Protein AF-A0A9P5XCL0-F1 (afdb_monomer)

pLDDT: mean 77.11, std 13.87, range [42.38, 96.19]

Mean predicted aligned error: 16.23 Å

Foldseek 3Di:
DDDDPDDPDDDDDDDPPDPDDDDDDDDPPPDDDDDDDDDDPPDDDPDPDDDPVNLVVVVVVVVPDDDDFAPADPVVRRHTDDDVPVPPPVPDDRDD

Structure (mmCIF, N/CA/C/O backbone):
data_AF-A0A9P5XCL0-F1
#
_entry.id   AF-A0A9P5XCL0-F1
#
loop_
_atom_site.group_PDB
_atom_site.id
_atom_site.type_symbol
_atom_site.label_atom_id
_atom_site.label_alt_id
_atom_site.label_comp_id
_atom_site.label_asym_id
_atom_site.label_entity_id
_atom_site.label_seq_id
_atom_site.pdbx_PDB_ins_code
_atom_site.Cartn_x
_atom_site.Cartn_y
_atom_site.Cartn_z
_atom_site.occupancy
_atom_site.B_iso_or_equiv
_atom_site.auth_seq_id
_atom_site.auth_comp_id
_atom_site.auth_asym_id
_atom_site.auth_atom_id
_atom_site.pdbx_PDB_model_num
ATOM 1 N N . MET A 1 1 ? 37.679 -23.413 -30.920 1.00 42.38 1 MET A N 1
ATOM 2 C CA . MET A 1 1 ? 37.057 -24.407 -30.016 1.00 42.38 1 MET A CA 1
ATOM 3 C C . MET A 1 1 ? 35.557 -24.352 -30.253 1.00 42.38 1 MET A C 1
ATOM 5 O O . MET A 1 1 ? 35.013 -23.259 -30.253 1.00 42.38 1 MET A O 1
ATOM 9 N N . LYS A 1 2 ? 34.927 -25.475 -30.607 1.00 44.78 2 LYS A N 1
ATOM 10 C CA . LYS A 1 2 ? 33.534 -25.524 -31.083 1.00 44.78 2 LYS A CA 1
ATOM 11 C C . LYS A 1 2 ? 32.656 -25.872 -29.879 1.00 44.78 2 LYS A C 1
ATOM 13 O O . LYS A 1 2 ? 32.800 -26.964 -29.339 1.00 44.78 2 LYS A O 1
ATOM 18 N N . GLY A 1 3 ? 31.850 -24.926 -29.404 1.00 46.03 3 GLY A N 1
ATOM 19 C CA . GLY A 1 3 ? 30.949 -25.133 -28.272 1.00 46.03 3 GLY A CA 1
ATOM 20 C C . GLY A 1 3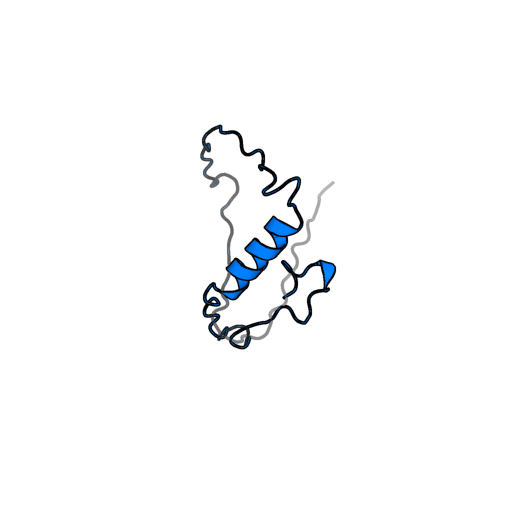 ? 29.681 -25.850 -28.725 1.00 46.03 3 GLY A C 1
ATOM 21 O O . GLY A 1 3 ? 28.840 -25.249 -29.382 1.00 46.03 3 GLY A O 1
ATOM 22 N N . CYS A 1 4 ? 29.546 -27.133 -28.394 1.00 54.12 4 CYS A N 1
ATOM 23 C CA . CYS A 1 4 ? 28.312 -27.888 -28.595 1.00 54.12 4 CYS A CA 1
ATOM 24 C C . CYS A 1 4 ? 27.412 -27.703 -27.365 1.00 54.12 4 CYS A C 1
ATOM 26 O O . CYS A 1 4 ? 27.502 -28.477 -26.411 1.00 54.12 4 CYS A O 1
ATOM 28 N N . LEU A 1 5 ? 26.555 -26.678 -27.368 1.00 54.12 5 LEU A N 1
ATOM 29 C CA . LEU A 1 5 ? 25.462 -26.587 -26.399 1.00 54.12 5 LEU A CA 1
ATOM 30 C C . LEU A 1 5 ? 24.449 -27.691 -26.720 1.00 54.12 5 LEU A C 1
ATOM 32 O O . LEU A 1 5 ? 23.764 -27.679 -27.740 1.00 54.12 5 LEU A O 1
ATOM 36 N N . LYS A 1 6 ? 24.425 -28.702 -25.855 1.00 56.19 6 LYS A N 1
ATOM 37 C CA . LYS A 1 6 ? 23.539 -29.859 -25.926 1.00 56.19 6 LYS A CA 1
ATOM 38 C C . LYS A 1 6 ? 22.125 -29.411 -25.553 1.00 56.19 6 LYS A C 1
ATOM 40 O O . LYS A 1 6 ? 21.847 -29.165 -24.384 1.00 56.19 6 LYS A O 1
ATOM 45 N N . VAL A 1 7 ? 21.241 -29.305 -26.543 1.00 59.97 7 VAL A N 1
ATOM 46 C CA . VAL A 1 7 ? 19.803 -29.099 -26.319 1.00 59.97 7 VAL A CA 1
ATOM 47 C C . VAL A 1 7 ? 19.273 -30.297 -25.516 1.00 59.97 7 VAL A C 1
ATOM 49 O O . VAL A 1 7 ? 19.511 -31.439 -25.926 1.00 59.97 7 VAL A O 1
ATOM 52 N N . PRO A 1 8 ? 18.592 -30.106 -24.371 1.00 57.16 8 PRO A N 1
ATOM 53 C CA . PRO A 1 8 ? 18.000 -31.224 -23.654 1.00 57.16 8 PRO A CA 1
ATOM 54 C C . PRO A 1 8 ? 16.851 -31.806 -24.489 1.00 57.16 8 PRO A C 1
ATOM 56 O O . PRO A 1 8 ? 15.808 -31.183 -24.673 1.00 57.16 8 PRO A O 1
ATOM 59 N N . SER A 1 9 ? 17.055 -33.021 -25.002 1.00 56.91 9 SER A N 1
ATOM 60 C CA . SER A 1 9 ? 16.008 -33.839 -25.616 1.00 56.91 9 SER A CA 1
ATOM 61 C C . SER A 1 9 ? 14.929 -34.131 -24.573 1.00 56.91 9 SER A C 1
ATOM 63 O O . SER A 1 9 ? 15.123 -34.952 -23.675 1.00 56.91 9 SER A O 1
ATOM 65 N N . ARG A 1 10 ? 13.787 -33.449 -24.683 1.00 57.03 10 ARG A N 1
ATOM 66 C CA . ARG A 1 10 ? 12.600 -33.680 -23.856 1.00 57.03 10 ARG A CA 1
ATOM 67 C C . ARG A 1 10 ? 12.061 -35.086 -24.134 1.00 57.03 10 ARG A C 1
ATOM 69 O O . ARG A 1 10 ? 11.662 -35.382 -25.255 1.00 57.03 10 ARG A O 1
ATOM 76 N N . ALA A 1 11 ? 12.052 -35.950 -23.120 1.00 57.47 11 ALA A N 1
ATOM 77 C CA . ALA A 1 11 ? 11.429 -37.267 -23.221 1.00 57.47 11 ALA A CA 1
ATOM 78 C C . ALA A 1 11 ? 9.918 -37.124 -23.518 1.00 57.47 11 ALA A C 1
ATOM 80 O O . ALA A 1 11 ? 9.273 -36.247 -22.928 1.00 57.47 11 ALA A O 1
ATOM 81 N N . PRO A 1 12 ? 9.331 -37.960 -24.396 1.00 54.81 12 PRO A N 1
ATOM 82 C CA . PRO A 1 12 ? 7.896 -37.939 -24.645 1.00 54.81 12 PRO A CA 1
ATOM 83 C C . PRO A 1 12 ? 7.169 -38.466 -23.401 1.00 54.81 12 PRO A C 1
ATOM 85 O O . PRO A 1 12 ? 7.240 -39.646 -23.071 1.00 54.81 12 PRO A O 1
ATOM 88 N N . SER A 1 13 ? 6.505 -37.576 -22.663 1.00 58.75 13 SER A N 1
ATOM 89 C CA . SER A 1 13 ? 5.581 -37.965 -21.592 1.00 58.75 13 SER A CA 1
ATOM 90 C C . SER A 1 13 ? 4.249 -38.428 -22.201 1.00 58.75 13 SER A C 1
ATOM 92 O O . SER A 1 13 ? 3.844 -37.861 -23.218 1.00 58.75 13 SER A O 1
ATOM 94 N N . PRO A 1 14 ? 3.554 -39.411 -21.598 1.00 55.69 14 PRO A N 1
ATOM 95 C CA . PRO A 1 14 ? 2.300 -39.944 -22.125 1.00 55.69 14 PRO A CA 1
ATOM 96 C C . PRO A 1 14 ? 1.224 -38.855 -22.241 1.00 55.69 14 PRO A C 1
ATOM 98 O O . PRO A 1 14 ? 1.076 -38.004 -21.358 1.00 55.69 14 PRO A O 1
ATOM 101 N N . ALA A 1 15 ? 0.512 -38.890 -23.368 1.00 58.56 15 ALA A N 1
ATOM 102 C CA . ALA A 1 15 ? -0.525 -37.951 -23.767 1.00 58.56 15 ALA A CA 1
ATOM 103 C C . ALA A 1 15 ? -1.737 -38.035 -22.826 1.00 58.56 15 ALA A C 1
ATOM 105 O O . ALA A 1 15 ? -2.605 -38.887 -22.976 1.00 58.56 15 ALA A O 1
ATOM 106 N N . ASN A 1 16 ? -1.785 -37.137 -21.844 1.00 58.16 16 ASN A N 1
ATOM 107 C CA . ASN A 1 16 ? -3.041 -36.714 -21.239 1.00 58.16 16 ASN A CA 1
ATOM 108 C C . ASN A 1 16 ? -3.479 -35.450 -21.988 1.00 58.16 16 ASN A C 1
ATOM 110 O O . ASN A 1 16 ? -2.943 -34.369 -21.726 1.00 58.16 16 ASN A O 1
ATOM 114 N N . ASP A 1 17 ? -4.412 -35.617 -22.929 1.00 64.75 17 ASP A N 1
ATOM 115 C CA . ASP A 1 17 ? -4.991 -34.587 -23.808 1.00 64.75 17 ASP A CA 1
ATOM 116 C C . ASP A 1 17 ? -5.920 -33.622 -23.050 1.00 64.75 17 ASP A C 1
ATOM 118 O O . ASP A 1 17 ? -7.099 -33.454 -23.358 1.00 64.75 17 ASP A O 1
ATOM 122 N N . LEU A 1 18 ? -5.382 -32.958 -22.029 1.00 68.25 18 LEU A N 1
ATOM 123 C CA . LEU A 1 18 ? -5.952 -31.717 -21.521 1.00 68.25 18 LEU A CA 1
ATOM 124 C C . LEU A 1 18 ? -5.101 -30.566 -22.065 1.00 68.25 18 LEU A C 1
ATOM 126 O O . LEU A 1 18 ? -3.871 -30.635 -21.954 1.00 68.25 18 LEU A O 1
ATOM 130 N N . PRO A 1 19 ? -5.704 -29.505 -22.636 1.00 71.25 19 PRO A N 1
ATOM 131 C CA . PRO A 1 19 ? -4.948 -28.366 -23.136 1.00 71.25 19 PRO A CA 1
ATOM 132 C C . PRO A 1 19 ? -4.140 -27.761 -21.985 1.00 71.25 19 PRO A C 1
ATOM 134 O O . PRO A 1 19 ? -4.680 -27.168 -21.048 1.00 71.25 19 PRO A O 1
ATOM 137 N N . ARG A 1 20 ? -2.820 -27.955 -22.030 1.00 76.56 20 ARG A N 1
ATOM 138 C CA . ARG A 1 20 ? -1.897 -27.372 -21.059 1.00 76.56 20 ARG A CA 1
ATOM 139 C C . ARG A 1 20 ? -1.811 -25.883 -21.350 1.00 76.56 20 ARG A C 1
ATOM 141 O O . ARG A 1 20 ? -1.417 -25.493 -22.443 1.00 76.56 20 ARG A O 1
ATOM 148 N N . LYS A 1 21 ? -2.159 -25.052 -20.367 1.00 82.88 21 LYS A N 1
ATOM 149 C CA . LYS A 1 21 ? -1.889 -23.615 -20.443 1.00 82.88 21 LYS A CA 1
ATOM 150 C C . LYS A 1 21 ? -0.376 -23.426 -20.544 1.00 82.88 21 LYS A C 1
ATOM 152 O O . LYS A 1 21 ? 0.360 -23.875 -19.667 1.00 82.88 21 LYS A O 1
ATOM 157 N N . THR A 1 22 ? 0.074 -22.791 -21.615 1.00 84.50 22 THR A N 1
ATOM 158 C CA . THR A 1 22 ? 1.471 -22.409 -21.825 1.00 84.50 22 THR A CA 1
ATOM 159 C C . THR A 1 22 ? 1.565 -20.894 -21.821 1.00 84.50 22 THR A C 1
ATOM 161 O O . THR A 1 22 ? 0.689 -20.223 -22.359 1.00 84.50 22 THR A O 1
ATOM 164 N N . VAL A 1 23 ? 2.619 -20.365 -21.210 1.00 87.81 23 VAL A N 1
ATOM 165 C CA . VAL A 1 23 ? 2.937 -18.935 -21.218 1.00 87.81 23 VAL A CA 1
ATOM 166 C C . VAL A 1 23 ? 4.195 -18.760 -22.056 1.00 87.81 23 VAL A C 1
ATOM 168 O O . VAL A 1 23 ? 5.143 -19.531 -21.900 1.00 87.81 23 VAL A O 1
ATOM 171 N N . CYS A 1 24 ? 4.187 -17.777 -22.946 1.00 87.25 24 CYS A N 1
ATOM 172 C CA . CYS A 1 24 ? 5.372 -17.277 -23.629 1.00 87.25 24 CYS A CA 1
ATOM 173 C C . CYS A 1 24 ? 5.613 -15.835 -23.182 1.00 87.25 24 CYS A C 1
ATOM 175 O O . CYS A 1 24 ? 4.661 -15.100 -22.913 1.00 87.25 24 CYS A O 1
ATOM 177 N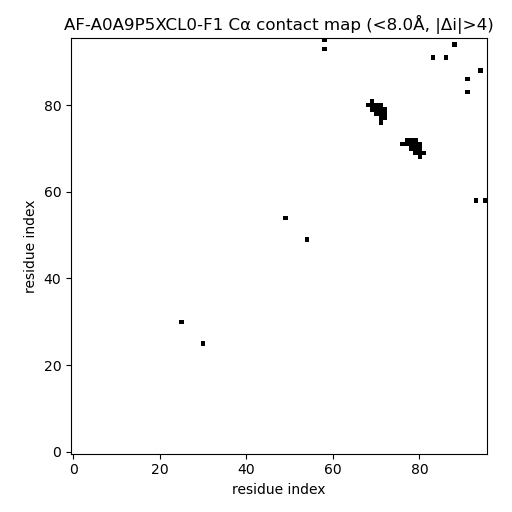 N . PHE A 1 25 ? 6.880 -15.461 -23.076 1.00 88.88 25 PHE A N 1
ATOM 178 C CA . PHE A 1 25 ? 7.290 -14.075 -22.884 1.00 88.88 25 PHE A CA 1
ATOM 179 C C . PHE A 1 25 ? 7.589 -13.474 -24.258 1.00 88.88 25 PHE A C 1
ATOM 181 O O . PHE A 1 25 ? 7.863 -14.226 -25.194 1.00 88.88 25 PHE A O 1
ATOM 188 N N . CYS A 1 26 ? 7.479 -12.154 -24.381 1.00 88.44 26 CYS A N 1
ATOM 189 C CA . CYS A 1 26 ? 7.848 -11.454 -25.608 1.00 88.44 26 CYS A CA 1
ATOM 190 C C . CYS A 1 26 ? 9.350 -11.613 -25.889 1.00 88.44 26 CYS A C 1
ATOM 192 O O . CYS A 1 26 ? 10.130 -11.842 -24.960 1.00 88.44 26 CYS A O 1
ATOM 194 N N . ASP A 1 27 ? 9.733 -11.491 -27.158 1.00 88.31 27 ASP A N 1
ATOM 195 C CA . ASP A 1 27 ? 11.134 -11.572 -27.574 1.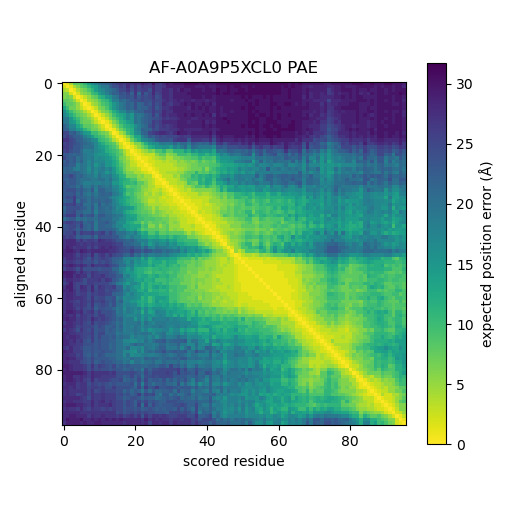00 88.31 27 ASP A CA 1
ATOM 196 C C . ASP A 1 27 ? 11.908 -10.295 -27.188 1.00 88.31 27 ASP A C 1
ATOM 198 O O . ASP A 1 27 ? 11.330 -9.219 -26.988 1.00 88.31 27 ASP A O 1
ATOM 202 N N . ASP A 1 28 ? 13.238 -10.403 -27.097 1.00 82.50 28 ASP A N 1
ATOM 203 C CA . ASP A 1 28 ? 14.118 -9.269 -26.794 1.00 82.50 28 ASP A CA 1
ATOM 204 C C . ASP A 1 28 ? 13.901 -8.135 -27.818 1.00 82.50 28 ASP A C 1
ATOM 206 O O . ASP A 1 28 ? 14.096 -8.315 -29.022 1.00 82.50 28 ASP A O 1
ATOM 210 N N . GLY A 1 29 ? 13.518 -6.946 -27.342 1.00 83.12 29 GLY A N 1
ATOM 211 C CA . GLY A 1 29 ? 13.252 -5.771 -28.186 1.00 83.12 29 GLY A CA 1
ATOM 212 C C . GLY A 1 29 ? 11.772 -5.468 -28.454 1.00 83.12 29 GLY A C 1
ATOM 213 O O . GLY A 1 29 ? 11.475 -4.429 -29.041 1.00 83.12 29 GLY A O 1
ATOM 214 N N . GLU A 1 30 ? 10.845 -6.305 -27.978 1.00 90.12 30 GLU A N 1
ATOM 215 C CA . GLU A 1 30 ? 9.402 -5.998 -27.960 1.00 90.12 30 GLU A CA 1
ATOM 216 C C . GLU A 1 30 ? 8.954 -5.254 -26.683 1.00 90.12 30 GLU A C 1
ATOM 218 O O . GLU A 1 30 ? 7.765 -4.999 -26.469 1.00 90.12 30 GLU A O 1
ATOM 223 N N . GLU A 1 31 ? 9.902 -4.893 -25.817 1.00 89.38 31 GLU A N 1
ATOM 224 C CA . GLU A 1 31 ? 9.650 -4.150 -24.585 1.00 89.38 31 GLU A CA 1
ATOM 225 C C . GLU A 1 31 ? 9.201 -2.717 -24.889 1.00 89.38 31 GLU A C 1
ATOM 227 O O . GLU A 1 31 ? 9.859 -1.962 -25.605 1.00 89.38 31 GLU A O 1
ATOM 232 N N . GLN A 1 32 ? 8.081 -2.312 -24.296 1.00 92.50 32 GLN A N 1
ATOM 233 C CA . GLN A 1 32 ? 7.624 -0.929 -24.339 1.00 92.50 32 GLN A CA 1
ATOM 234 C C . GLN A 1 32 ? 8.005 -0.238 -23.032 1.00 92.50 32 GLN A C 1
ATOM 236 O O . GLN A 1 32 ? 7.630 -0.678 -21.945 1.00 92.50 32 GLN A O 1
ATOM 241 N N . ILE A 1 33 ? 8.771 0.847 -23.149 1.00 91.00 33 ILE A N 1
ATOM 242 C CA . ILE A 1 33 ? 9.236 1.644 -22.015 1.00 91.00 33 ILE A CA 1
ATOM 243 C C . ILE A 1 33 ? 8.400 2.916 -21.954 1.00 91.00 33 ILE A C 1
ATOM 245 O O . ILE A 1 33 ? 8.383 3.710 -22.896 1.00 91.00 33 ILE A O 1
ATOM 249 N N . TRP A 1 34 ? 7.748 3.130 -20.816 1.00 92.94 34 TRP A N 1
ATOM 250 C CA . TRP A 1 34 ? 7.067 4.380 -20.506 1.00 92.94 34 TRP A CA 1
ATOM 251 C C . TRP A 1 34 ? 7.727 5.036 -19.306 1.00 92.94 34 TRP A C 1
ATOM 253 O O . TRP A 1 34 ? 8.018 4.385 -18.302 1.00 92.94 34 TRP A O 1
ATOM 263 N N . PHE A 1 35 ? 7.948 6.340 -19.411 1.00 94.81 35 PHE A N 1
ATOM 264 C CA . PHE A 1 35 ? 8.466 7.131 -18.309 1.00 94.81 35 PHE A CA 1
ATOM 265 C C . PHE A 1 35 ? 7.324 7.442 -17.348 1.00 94.81 35 PHE A C 1
ATOM 267 O O . PHE A 1 35 ? 6.283 7.955 -17.753 1.00 94.81 35 PHE A O 1
ATOM 274 N N . ALA A 1 36 ? 7.517 7.097 -16.080 1.00 94.75 36 ALA A N 1
ATOM 275 C CA . ALA A 1 36 ? 6.641 7.562 -15.019 1.00 94.75 36 ALA A CA 1
ATOM 276 C C . ALA A 1 36 ? 7.024 8.992 -14.631 1.00 94.75 36 ALA A C 1
ATOM 278 O O . ALA A 1 36 ? 8.186 9.379 -14.766 1.00 94.75 36 ALA A O 1
ATOM 279 N N . ASP A 1 37 ? 6.061 9.736 -14.096 1.00 96.19 37 ASP A N 1
ATOM 280 C CA . ASP A 1 37 ? 6.319 11.073 -13.576 1.00 96.19 37 ASP A CA 1
ATOM 281 C C . ASP A 1 37 ? 7.373 11.042 -12.463 1.00 96.19 37 ASP A C 1
ATOM 283 O O . ASP A 1 37 ? 7.415 10.125 -11.626 1.00 96.19 37 ASP A O 1
ATOM 287 N N . GLU A 1 38 ? 8.206 12.080 -12.446 1.00 95.12 38 GLU A N 1
ATOM 288 C CA . GLU A 1 38 ? 9.174 12.310 -11.385 1.00 95.12 38 GLU A CA 1
ATOM 289 C C . GLU A 1 38 ? 8.471 12.975 -10.199 1.00 95.12 38 GLU A C 1
ATOM 291 O O . GLU A 1 38 ? 8.099 14.147 -10.236 1.00 95.12 38 GLU A O 1
ATOM 296 N N . TRP A 1 39 ? 8.258 12.199 -9.139 1.00 94.12 39 TRP A N 1
ATOM 297 C CA . TRP A 1 39 ? 7.720 12.686 -7.875 1.00 94.12 39 TRP A CA 1
ATOM 298 C C . TRP A 1 39 ? 8.382 11.962 -6.705 1.00 94.12 39 TRP A C 1
ATOM 300 O O . TRP A 1 39 ? 8.856 10.830 -6.841 1.00 94.12 39 TRP A O 1
ATOM 310 N N . ASP A 1 40 ? 8.424 12.623 -5.550 1.00 93.38 40 ASP A N 1
ATOM 311 C CA . ASP A 1 40 ? 9.055 12.084 -4.350 1.00 93.38 40 ASP A CA 1
ATOM 312 C C . ASP A 1 40 ? 8.247 10.914 -3.770 1.00 93.38 40 ASP A C 1
ATOM 314 O O . ASP A 1 40 ? 7.200 11.099 -3.150 1.00 93.38 40 ASP A O 1
ATOM 318 N N . ARG A 1 41 ? 8.764 9.697 -3.961 1.00 92.12 41 ARG A N 1
ATOM 319 C CA . ARG A 1 41 ? 8.178 8.451 -3.441 1.00 92.12 41 ARG A CA 1
ATOM 320 C C . ARG A 1 41 ? 8.667 8.098 -2.041 1.00 92.12 41 ARG A C 1
ATOM 322 O O . ARG A 1 41 ? 8.468 6.958 -1.612 1.00 92.12 41 ARG A O 1
ATOM 329 N N . THR A 1 42 ? 9.344 9.013 -1.349 1.00 91.25 42 THR A N 1
ATOM 330 C CA . THR A 1 42 ? 9.830 8.759 0.006 1.00 91.25 42 THR A CA 1
ATOM 331 C C . THR A 1 42 ? 8.640 8.406 0.900 1.00 91.25 42 THR A C 1
ATOM 333 O O . THR A 1 42 ? 7.720 9.213 1.052 1.00 91.25 42 THR A O 1
ATOM 336 N N . PRO A 1 43 ? 8.608 7.193 1.480 1.00 85.12 43 PRO A N 1
ATOM 337 C CA . PRO A 1 43 ? 7.508 6.796 2.335 1.00 85.12 43 PRO A CA 1
ATOM 338 C C . PRO A 1 43 ? 7.517 7.669 3.587 1.00 85.12 43 PRO A C 1
ATOM 340 O O . PRO A 1 43 ? 8.522 7.768 4.292 1.00 85.12 43 PRO A O 1
ATOM 343 N N . VAL A 1 44 ? 6.381 8.289 3.883 1.00 83.38 44 VAL A N 1
ATOM 344 C CA . VAL A 1 44 ? 6.181 8.953 5.168 1.00 83.38 44 VAL A CA 1
ATOM 345 C C . VAL A 1 44 ? 5.870 7.873 6.194 1.00 83.38 44 VAL A C 1
ATOM 347 O O . VAL A 1 44 ? 4.949 7.078 6.005 1.00 83.38 44 VAL A O 1
ATOM 350 N N . GLU A 1 45 ? 6.646 7.820 7.276 1.00 80.44 45 GLU A N 1
ATOM 351 C CA . GLU A 1 45 ? 6.353 6.907 8.379 1.00 80.44 45 GLU A CA 1
ATOM 352 C C . GLU A 1 45 ? 4.963 7.228 8.956 1.00 80.44 45 GLU A C 1
ATOM 354 O O . GLU A 1 45 ? 4.742 8.358 9.398 1.00 80.44 45 GLU A O 1
ATOM 359 N N . PRO A 1 46 ? 4.025 6.261 8.964 1.00 72.31 46 PRO A N 1
ATOM 360 C CA . PRO A 1 46 ? 2.613 6.532 9.236 1.00 72.31 46 PRO A CA 1
ATOM 361 C C . PRO A 1 46 ? 2.352 7.051 10.655 1.00 72.31 46 PRO A C 1
ATOM 363 O O . PRO A 1 46 ? 1.419 7.822 10.853 1.00 72.31 46 PRO A O 1
ATOM 366 N N . ALA A 1 47 ? 3.184 6.679 11.633 1.00 72.56 47 ALA A N 1
ATOM 367 C CA . ALA A 1 47 ? 3.208 7.316 12.943 1.00 72.56 47 ALA A CA 1
ATOM 368 C C . ALA A 1 47 ? 4.559 7.083 13.626 1.00 72.56 47 ALA A C 1
ATOM 370 O O . ALA A 1 47 ? 4.942 5.945 13.886 1.00 72.56 47 ALA A O 1
ATOM 371 N N . ARG A 1 48 ? 5.282 8.165 13.933 1.00 69.88 48 ARG A N 1
ATOM 372 C CA . ARG A 1 48 ? 6.587 8.079 14.608 1.00 69.88 48 ARG A CA 1
ATOM 373 C C . ARG A 1 48 ? 6.478 7.908 16.119 1.00 69.88 48 ARG A C 1
ATOM 375 O O . ARG A 1 48 ? 7.357 7.297 16.705 1.00 69.88 48 ARG A O 1
ATOM 382 N N . ASN A 1 49 ? 5.413 8.425 16.742 1.00 79.56 49 ASN A N 1
ATOM 383 C CA . ASN A 1 49 ? 5.247 8.449 18.199 1.00 79.56 49 ASN A CA 1
ATOM 384 C C . ASN A 1 49 ? 3.760 8.464 18.589 1.00 79.56 49 ASN A C 1
ATOM 386 O O . ASN A 1 49 ? 3.224 9.518 18.924 1.00 79.56 49 ASN A O 1
ATOM 390 N N . LEU A 1 50 ? 3.083 7.317 18.524 1.00 86.19 50 LEU A N 1
ATOM 391 C CA . LEU A 1 50 ? 1.727 7.208 19.070 1.00 86.19 50 LEU A CA 1
ATOM 392 C C . LEU A 1 50 ? 1.789 7.241 20.598 1.00 86.19 50 LEU A C 1
ATOM 394 O O . LEU A 1 50 ? 2.550 6.484 21.209 1.00 86.19 50 LEU A O 1
ATOM 398 N N . SER A 1 51 ? 0.981 8.099 21.217 1.00 91.62 51 SER A N 1
ATOM 399 C CA . SER A 1 51 ? 0.756 8.036 22.656 1.00 91.62 51 SER A CA 1
ATOM 400 C C . SER A 1 51 ? -0.066 6.793 23.007 1.00 91.62 51 SER A C 1
ATOM 402 O O . SER A 1 51 ? -0.718 6.180 22.160 1.00 91.62 51 SER A O 1
ATOM 404 N N . TYR A 1 52 ? -0.070 6.414 24.285 1.00 90.75 52 TYR A N 1
ATOM 405 C CA . TYR A 1 52 ? -0.915 5.310 24.742 1.00 90.75 52 TYR A CA 1
ATOM 406 C C . TYR A 1 52 ? -2.406 5.571 24.47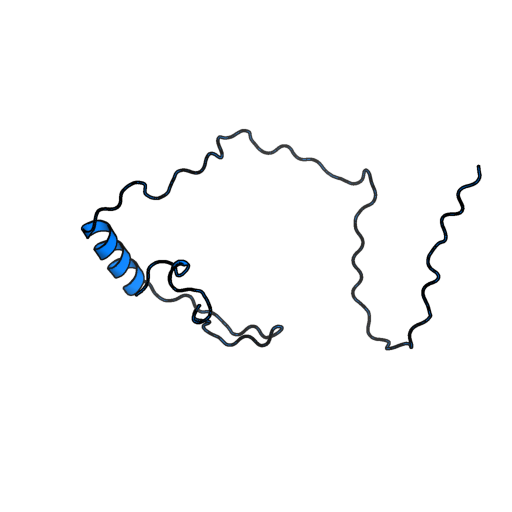1 1.00 90.75 52 TYR A C 1
ATOM 408 O O . TYR A 1 52 ? -3.135 4.645 24.125 1.00 90.75 52 TYR A O 1
ATOM 416 N N . GLN A 1 53 ? -2.842 6.830 24.572 1.00 94.50 53 GLN A N 1
ATOM 417 C CA . GLN A 1 53 ? -4.220 7.218 24.281 1.00 94.50 53 GLN A CA 1
ATOM 418 C C . GLN A 1 53 ? -4.565 7.005 22.802 1.00 94.50 53 GLN A C 1
ATOM 420 O O . GLN A 1 53 ? -5.610 6.429 22.509 1.00 94.50 53 GLN A O 1
ATOM 425 N N . ASP A 1 54 ? -3.662 7.375 21.890 1.00 90.75 54 ASP A N 1
ATOM 426 C CA . ASP A 1 54 ? -3.861 7.171 20.447 1.00 90.75 54 ASP A CA 1
ATOM 427 C C . ASP A 1 54 ? -3.975 5.676 20.115 1.00 90.75 54 ASP A C 1
ATOM 429 O O . ASP A 1 54 ? -4.785 5.266 19.288 1.00 90.75 54 ASP A O 1
ATOM 433 N N . ILE A 1 55 ? -3.199 4.827 20.798 1.00 89.69 55 ILE A N 1
ATOM 434 C CA . ILE A 1 55 ? -3.287 3.368 20.642 1.00 89.69 55 ILE A CA 1
ATOM 435 C C . ILE A 1 55 ? -4.661 2.846 21.083 1.00 89.69 55 ILE A C 1
ATOM 437 O O . ILE A 1 55 ? -5.211 1.963 20.425 1.00 89.69 55 ILE A O 1
ATOM 441 N N . LEU A 1 56 ? -5.219 3.360 22.184 1.00 93.31 56 LEU A N 1
ATOM 442 C CA . LEU A 1 56 ? -6.553 2.962 22.644 1.00 93.31 56 LEU A CA 1
ATOM 443 C C . LEU A 1 56 ? -7.641 3.384 21.653 1.00 93.31 56 LEU A C 1
ATOM 445 O O . LEU A 1 56 ? -8.504 2.569 21.328 1.00 93.31 56 LEU A O 1
ATOM 449 N N . GLU A 1 57 ? -7.563 4.605 21.128 1.00 92.62 57 GLU A N 1
ATOM 450 C CA . GLU A 1 57 ? -8.495 5.098 20.110 1.00 92.62 57 GLU A CA 1
ATOM 451 C C . GLU A 1 57 ? -8.418 4.258 18.826 1.00 92.62 57 GLU A C 1
ATOM 453 O O . GLU A 1 57 ? -9.438 3.805 18.306 1.00 92.62 57 GLU A O 1
ATOM 458 N N . LEU A 1 58 ? -7.208 3.947 18.350 1.00 90.38 58 LEU A N 1
ATOM 459 C CA . LEU A 1 58 ? -7.012 3.091 17.177 1.00 90.38 58 LEU A CA 1
ATOM 460 C C . LEU A 1 58 ? -7.601 1.689 17.373 1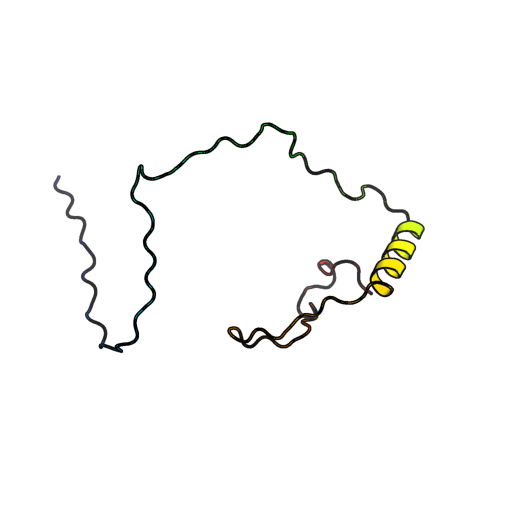.00 90.38 58 LEU A C 1
ATOM 462 O O . LEU A 1 58 ? -8.179 1.128 16.438 1.00 90.38 58 LE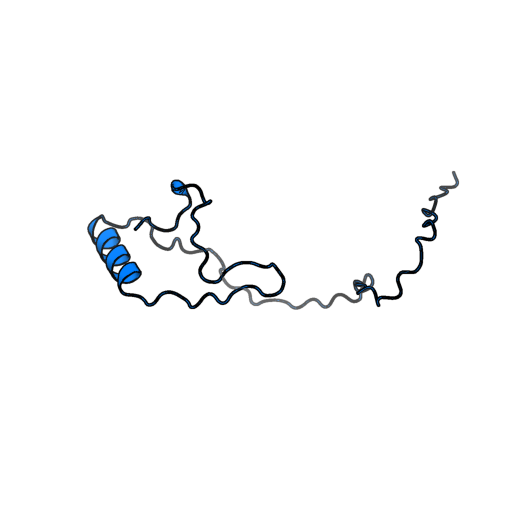U A O 1
ATOM 466 N N . LYS A 1 59 ? -7.495 1.128 18.583 1.00 87.50 59 LYS A N 1
ATOM 467 C CA . LYS A 1 59 ? -8.123 -0.157 18.915 1.00 87.50 59 LYS A CA 1
ATOM 468 C C . LYS A 1 59 ? -9.646 -0.080 18.864 1.00 87.50 59 LYS A C 1
ATOM 470 O O . LYS A 1 59 ? -10.275 -0.994 18.333 1.00 87.50 59 LYS A O 1
ATOM 475 N N . GLU A 1 60 ? -10.238 0.993 19.377 1.00 91.19 60 GLU A N 1
ATOM 476 C CA . GLU A 1 60 ? -11.687 1.201 19.323 1.00 91.19 60 GLU A CA 1
ATOM 477 C C . GLU A 1 60 ? -12.181 1.358 17.875 1.00 91.19 60 GLU A C 1
ATOM 479 O O . GLU A 1 60 ? -13.160 0.719 17.471 1.00 91.19 60 GLU A O 1
ATOM 484 N N . ILE A 1 61 ? -11.452 2.112 17.046 1.00 89.75 61 ILE A N 1
ATOM 485 C CA . ILE A 1 61 ? -11.733 2.232 15.609 1.00 89.75 61 ILE A CA 1
ATOM 486 C C . ILE A 1 61 ? -11.677 0.850 14.944 1.00 89.75 61 ILE A C 1
ATOM 488 O O . ILE A 1 61 ? -12.611 0.454 14.250 1.00 89.75 61 ILE A O 1
ATOM 492 N N . GLN A 1 62 ? -10.629 0.064 15.194 1.00 85.94 62 GLN A N 1
ATOM 493 C CA . GLN A 1 62 ? -10.496 -1.276 14.618 1.00 85.94 62 GLN A CA 1
ATOM 494 C C . GLN A 1 62 ? -11.640 -2.219 15.029 1.00 85.94 62 GLN A C 1
ATOM 496 O O . GLN A 1 62 ? -12.065 -3.048 14.222 1.00 85.94 62 GLN A O 1
ATOM 501 N N . GLN A 1 63 ? -12.140 -2.106 16.262 1.00 84.75 63 GLN A N 1
ATOM 502 C CA . GLN A 1 63 ? -13.259 -2.915 16.754 1.00 84.75 63 GLN A CA 1
ATOM 503 C C . GLN A 1 63 ? -14.618 -2.464 16.203 1.00 84.75 63 GLN A C 1
ATOM 505 O O . GLN A 1 63 ? -15.486 -3.311 15.982 1.00 84.75 63 GLN A O 1
ATOM 510 N N . SER A 1 64 ? -14.809 -1.162 15.976 1.00 87.44 64 SER A N 1
ATOM 511 C CA . SER A 1 64 ? -16.067 -0.604 15.458 1.00 87.44 64 SER A CA 1
ATOM 512 C C . SER A 1 64 ? -16.249 -0.797 13.949 1.00 87.44 64 SER A C 1
ATOM 514 O O . SER A 1 64 ? -17.384 -0.835 13.466 1.00 87.44 64 SER A O 1
ATOM 516 N N . LEU A 1 65 ? -15.157 -0.951 13.192 1.00 86.06 65 LEU A N 1
ATOM 517 C CA . LEU A 1 65 ? -15.220 -1.141 11.746 1.00 86.06 65 LEU A CA 1
ATOM 518 C C . LEU A 1 65 ? -15.760 -2.533 11.362 1.00 86.06 65 LEU A C 1
ATOM 520 O O . LEU A 1 65 ? -15.386 -3.550 11.956 1.00 86.06 65 LEU A O 1
ATOM 524 N N . PRO A 1 66 ? -16.611 -2.619 10.320 1.00 84.88 66 PRO A N 1
ATOM 525 C CA . PRO A 1 66 ? -17.098 -3.897 9.829 1.00 84.88 66 PRO A CA 1
ATOM 526 C C . PRO A 1 66 ? -15.936 -4.729 9.290 1.00 84.88 66 PRO A C 1
ATOM 528 O O . PRO A 1 66 ? -15.075 -4.247 8.550 1.00 84.88 66 PRO A O 1
ATOM 531 N N . ARG A 1 67 ? -15.930 -6.020 9.622 1.00 78.06 67 ARG A N 1
ATOM 532 C CA . ARG A 1 67 ? -14.936 -6.944 9.072 1.00 78.06 67 ARG A CA 1
ATOM 533 C C . ARG A 1 67 ? -15.162 -7.130 7.578 1.00 78.06 67 ARG A C 1
ATOM 535 O O . ARG A 1 67 ? -16.297 -7.277 7.125 1.00 78.06 67 ARG A O 1
ATOM 542 N N . ALA A 1 68 ? -14.066 -7.172 6.825 1.00 78.81 68 ALA A N 1
ATOM 543 C CA . ALA A 1 68 ? -14.114 -7.467 5.403 1.00 78.81 68 ALA A CA 1
ATOM 544 C C . ALA A 1 68 ? -14.763 -8.839 5.166 1.00 78.81 68 ALA A C 1
ATOM 546 O O . ALA A 1 68 ? -14.412 -9.832 5.809 1.00 78.81 68 ALA A O 1
ATOM 547 N N . GLN A 1 69 ? -15.693 -8.902 4.214 1.00 80.75 69 GLN A N 1
ATOM 548 C CA . GLN A 1 69 ? -16.232 -10.173 3.747 1.00 80.75 69 GLN A CA 1
ATOM 549 C C . GLN A 1 69 ? -15.126 -10.914 2.992 1.00 80.75 69 GLN A C 1
ATOM 551 O O . GLN A 1 69 ? -14.708 -10.495 1.917 1.00 80.75 69 GLN A O 1
ATOM 556 N N . GLN A 1 70 ? -14.637 -12.010 3.566 1.00 81.12 70 GLN A N 1
ATOM 557 C CA . GLN A 1 70 ? -13.638 -12.872 2.939 1.00 81.12 70 GLN A CA 1
ATOM 558 C C . GLN A 1 70 ? -14.332 -14.126 2.394 1.00 81.12 70 GLN A C 1
ATOM 560 O O . GLN A 1 70 ? -14.543 -15.066 3.166 1.00 81.12 70 GLN A O 1
ATOM 565 N N . PRO A 1 71 ? -14.735 -14.156 1.109 1.00 82.69 71 PRO A N 1
ATOM 566 C CA . PRO A 1 71 ? -15.338 -15.344 0.517 1.00 82.69 71 PRO A CA 1
ATOM 567 C C . PRO A 1 71 ? -14.329 -16.496 0.456 1.00 82.69 71 PRO A C 1
ATOM 569 O O . PRO A 1 71 ? -13.120 -16.280 0.386 1.00 82.69 71 PRO A O 1
ATOM 572 N N . ALA A 1 72 ? -14.833 -17.730 0.462 1.00 86.62 72 ALA A N 1
ATOM 573 C CA . ALA A 1 72 ? -13.990 -18.913 0.328 1.00 86.62 72 ALA A CA 1
ATOM 574 C C . ALA A 1 72 ? -13.298 -18.946 -1.046 1.00 86.62 72 ALA A C 1
ATOM 576 O O . ALA A 1 72 ? -13.928 -18.702 -2.082 1.00 86.62 72 ALA A O 1
ATOM 577 N N . ASP A 1 73 ? -12.013 -19.296 -1.053 1.00 83.31 73 ASP A N 1
ATOM 578 C CA . ASP A 1 73 ? -11.255 -19.517 -2.282 1.00 83.31 73 ASP A CA 1
ATOM 579 C C . ASP A 1 73 ? -11.654 -20.870 -2.877 1.00 83.31 73 ASP A C 1
ATOM 581 O O . ASP A 1 73 ? -11.282 -21.933 -2.373 1.00 83.31 73 ASP A O 1
ATOM 585 N N . LYS A 1 74 ? -12.419 -20.832 -3.970 1.00 82.50 74 LYS A N 1
ATOM 586 C CA . LYS A 1 74 ? -12.915 -22.034 -4.654 1.00 82.50 74 LYS A CA 1
ATOM 587 C C . LYS A 1 74 ? -11.810 -22.830 -5.355 1.00 82.50 74 LYS A C 1
ATOM 589 O O . LYS A 1 74 ? -12.026 -24.000 -5.651 1.00 82.50 74 LYS A O 1
ATOM 594 N N . ILE A 1 75 ? -10.666 -22.210 -5.647 1.00 83.38 75 ILE A N 1
ATOM 595 C CA . ILE A 1 75 ? -9.568 -22.832 -6.401 1.00 83.38 75 ILE A CA 1
ATOM 596 C C . ILE A 1 75 ? -8.533 -23.402 -5.429 1.00 83.38 75 ILE A C 1
ATOM 598 O O . ILE A 1 75 ? -8.096 -24.539 -5.589 1.00 83.38 75 ILE A O 1
ATOM 602 N N . GLY A 1 76 ? -8.165 -22.629 -4.405 1.00 79.81 76 GLY A N 1
ATOM 603 C CA . GLY A 1 76 ? -7.201 -23.036 -3.380 1.00 79.81 76 GLY A CA 1
ATOM 604 C C . GLY A 1 76 ? -7.797 -23.812 -2.202 1.00 79.81 76 GLY A C 1
ATOM 605 O O . GLY A 1 76 ? -7.045 -24.243 -1.330 1.00 79.81 76 GLY A O 1
ATOM 606 N N . GLY A 1 77 ? -9.126 -23.961 -2.135 1.00 80.69 77 GLY A N 1
ATOM 607 C CA . GLY A 1 77 ? -9.823 -24.669 -1.054 1.00 80.69 77 GLY A CA 1
ATOM 608 C C . GLY A 1 77 ? -9.773 -23.954 0.301 1.00 80.69 77 GLY A C 1
ATOM 609 O O . GLY A 1 77 ? -10.011 -24.574 1.337 1.00 80.69 77 GLY A O 1
ATOM 610 N N . LYS A 1 78 ? -9.437 -22.659 0.324 1.00 77.25 78 LYS A N 1
ATOM 611 C CA . LYS A 1 78 ? -9.319 -21.894 1.570 1.00 77.25 78 LYS A CA 1
ATOM 612 C C . LYS A 1 78 ? -10.708 -21.498 2.084 1.00 77.25 78 LYS A C 1
ATOM 614 O O . LYS A 1 78 ? -11.512 -20.991 1.297 1.00 77.25 78 LYS A O 1
ATOM 619 N N . PRO A 1 79 ? -11.001 -21.689 3.383 1.00 78.75 79 PRO A N 1
ATOM 620 C CA . PRO A 1 79 ? -12.295 -21.329 3.951 1.00 78.75 79 PRO A CA 1
ATOM 621 C C . PRO A 1 79 ? -12.515 -19.811 3.944 1.00 78.75 79 PRO A C 1
ATOM 623 O O . PRO A 1 79 ? -11.565 -19.028 3.887 1.00 78.75 79 PRO A O 1
ATOM 626 N N . ALA A 1 80 ? -13.783 -19.409 4.040 1.00 74.81 80 ALA A N 1
ATOM 627 C CA . ALA A 1 80 ? -14.160 -18.023 4.291 1.00 74.81 80 ALA A CA 1
ATOM 628 C C . ALA A 1 80 ? -13.669 -17.577 5.683 1.00 74.81 80 ALA A C 1
ATOM 630 O O . ALA A 1 80 ? -13.707 -18.368 6.623 1.00 74.81 80 ALA A O 1
ATOM 631 N N . SER A 1 81 ? -13.249 -16.314 5.817 1.00 69.75 81 SER A N 1
ATOM 632 C CA . SER A 1 81 ? -12.702 -15.725 7.055 1.00 69.75 81 SER A CA 1
ATOM 633 C C . SER A 1 81 ? -11.449 -16.438 7.593 1.00 69.75 81 SER A C 1
ATOM 635 O O . SER A 1 81 ? -11.516 -17.238 8.529 1.00 69.75 81 SER A O 1
ATOM 637 N N . GLN A 1 82 ? -10.277 -16.108 7.046 1.00 68.94 82 GLN A N 1
ATOM 638 C CA . GLN A 1 82 ? -9.001 -16.601 7.568 1.00 68.94 82 GLN A CA 1
ATOM 639 C C . GLN A 1 82 ? -8.458 -15.656 8.636 1.00 68.94 82 GLN A C 1
ATOM 641 O O . GLN A 1 82 ? -7.952 -14.575 8.343 1.00 68.94 82 GLN A O 1
ATOM 646 N N . PHE A 1 83 ? -8.515 -16.096 9.889 1.00 67.81 83 PHE A N 1
ATOM 647 C CA . PHE A 1 83 ? -7.725 -15.475 10.942 1.00 67.81 83 PHE A CA 1
ATOM 648 C C . PHE A 1 83 ? -6.261 -15.850 10.752 1.00 67.81 83 PHE A C 1
ATOM 650 O O . PHE A 1 83 ? -5.946 -17.022 10.530 1.00 67.81 83 PHE A O 1
ATOM 657 N N . LEU A 1 84 ? -5.369 -14.873 10.915 1.00 71.44 84 LEU A N 1
ATOM 658 C CA . LEU A 1 84 ? -3.913 -15.045 10.920 1.00 71.44 84 LEU A CA 1
ATOM 659 C C . LEU A 1 84 ? -3.423 -15.814 12.169 1.00 71.44 84 LEU A C 1
ATOM 661 O O . LEU A 1 84 ? -2.404 -15.492 12.759 1.00 71.44 84 LEU A O 1
ATOM 665 N N . SER A 1 85 ? -4.152 -16.849 12.584 1.00 69.69 85 SER A N 1
ATOM 666 C CA . SER A 1 85 ? -3.888 -17.693 13.755 1.00 69.69 85 SER A CA 1
ATOM 667 C C . SER A 1 85 ? -2.540 -18.414 13.698 1.00 69.69 85 SER A C 1
ATOM 669 O O . SER A 1 85 ? -1.990 -18.769 14.734 1.00 69.69 85 SER A O 1
ATOM 671 N N . THR A 1 86 ? -1.993 -18.610 12.497 1.00 75.38 86 THR A N 1
ATOM 672 C CA . THR A 1 86 ? -0.675 -19.214 12.275 1.00 75.38 86 THR A CA 1
ATOM 673 C C . THR A 1 86 ? 0.453 -18.185 12.208 1.00 75.38 86 THR A C 1
ATOM 675 O O . THR A 1 86 ? 1.613 -18.568 12.067 1.00 75.38 86 THR A O 1
ATOM 678 N N . VAL A 1 87 ? 0.138 -16.887 12.243 1.00 72.88 87 VAL A N 1
ATOM 679 C CA . VAL A 1 87 ? 1.135 -15.817 12.182 1.00 72.88 87 VAL A CA 1
ATOM 680 C C . VAL A 1 87 ? 1.654 -15.552 13.597 1.00 72.88 87 VAL A C 1
ATOM 682 O O . VAL A 1 87 ? 0.847 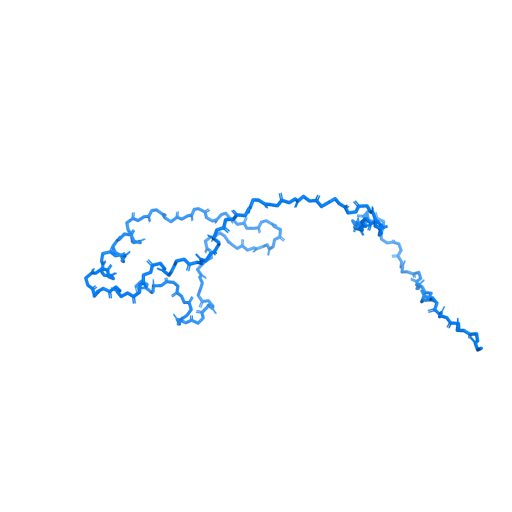-15.395 14.516 1.00 72.88 87 VAL A O 1
ATOM 685 N N . PRO A 1 88 ? 2.985 -15.499 13.802 1.00 78.38 88 PRO A N 1
ATOM 686 C CA . PRO A 1 88 ? 3.567 -15.159 15.092 1.00 78.38 88 PRO A CA 1
ATOM 687 C C . PRO A 1 88 ? 2.976 -13.871 15.660 1.00 78.38 88 PRO A C 1
ATOM 689 O O . PRO A 1 88 ? 2.794 -12.892 14.940 1.00 78.38 88 PRO A O 1
ATOM 692 N N . ILE A 1 89 ? 2.734 -13.857 16.969 1.00 70.19 89 ILE A N 1
ATOM 693 C CA . ILE A 1 89 ? 1.985 -12.788 17.638 1.00 70.19 89 ILE A CA 1
ATOM 694 C C . ILE A 1 89 ? 2.596 -11.389 17.438 1.00 70.19 89 ILE A C 1
ATOM 696 O O . ILE A 1 89 ? 1.869 -10.410 17.334 1.00 70.19 89 ILE A O 1
ATOM 700 N N . GLY A 1 90 ? 3.924 -11.300 17.305 1.00 72.81 90 GLY A N 1
ATOM 701 C CA . GLY A 1 90 ? 4.640 -10.044 17.047 1.00 72.81 90 GLY A CA 1
ATOM 702 C C . GLY A 1 90 ? 4.508 -9.504 15.618 1.00 72.81 90 GLY A C 1
ATOM 703 O O . GLY A 1 90 ? 4.945 -8.391 15.354 1.00 72.81 90 GLY A O 1
ATOM 704 N N . LEU A 1 91 ? 3.922 -10.278 14.701 1.00 72.88 91 LEU A N 1
ATOM 705 C CA . LEU A 1 91 ? 3.638 -9.882 13.318 1.00 72.88 91 LEU A CA 1
ATOM 706 C C . LEU A 1 91 ? 2.140 -9.649 13.078 1.00 72.88 91 LEU A C 1
ATOM 708 O O . LEU A 1 91 ? 1.737 -9.344 11.956 1.00 72.88 91 LEU A O 1
ATOM 712 N N . LEU A 1 92 ? 1.303 -9.817 14.108 1.00 64.19 92 LEU A N 1
ATOM 713 C CA . LEU A 1 92 ? -0.118 -9.527 14.005 1.00 64.19 92 LEU A CA 1
ATOM 714 C C . LEU A 1 92 ? -0.334 -8.008 14.054 1.00 64.19 92 LEU A C 1
ATOM 716 O O . LEU A 1 92 ? 0.171 -7.354 14.970 1.00 64.19 92 LEU A O 1
ATOM 720 N N . PRO A 1 93 ? -1.084 -7.432 13.098 1.00 61.59 93 PRO A N 1
ATOM 721 C CA . PRO A 1 93 ? -1.421 -6.018 13.136 1.00 61.59 93 PRO A CA 1
ATOM 722 C C . PRO A 1 93 ? -2.319 -5.780 14.349 1.00 61.59 93 PRO A C 1
ATOM 724 O O . PRO A 1 93 ? -3.452 -6.247 14.353 1.00 61.59 93 PRO A O 1
ATOM 727 N N . LEU A 1 94 ? -1.758 -5.117 15.368 1.00 58.69 94 LEU A N 1
ATOM 728 C CA . LEU A 1 94 ? -2.393 -4.702 16.623 1.00 58.69 94 LEU A CA 1
ATOM 729 C C . LEU A 1 94 ? -3.342 -5.766 17.191 1.00 58.69 94 LEU A C 1
ATOM 731 O O . LEU A 1 94 ? -4.517 -5.853 16.837 1.00 58.69 94 LEU A O 1
ATOM 735 N N . LEU A 1 95 ? -2.794 -6.586 18.089 1.00 52.56 95 LEU A N 1
ATOM 736 C CA . LEU A 1 95 ? -3.544 -7.612 18.809 1.00 52.56 95 LEU A CA 1
ATOM 737 C C . LEU A 1 95 ? -4.865 -7.038 19.356 1.00 52.56 95 LEU A C 1
ATOM 739 O O . LEU A 1 95 ? -4.818 -5.956 19.962 1.00 52.56 95 LEU A O 1
ATOM 743 N N . PRO A 1 96 ? -6.004 -7.737 19.166 1.00 51.78 96 PRO A 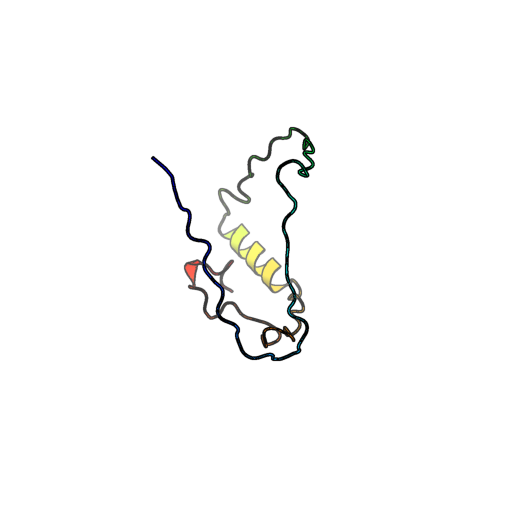N 1
ATOM 744 C CA . PRO A 1 96 ? -7.223 -7.406 19.895 1.00 51.78 96 PRO A CA 1
ATOM 745 C C . PRO A 1 96 ? -6.957 -7.413 21.406 1.00 51.78 96 PRO A C 1
ATOM 747 O O . PRO A 1 96 ? -6.232 -8.320 21.878 1.00 51.78 96 PRO A O 1
#

Organism: NCBI:txid1400762

Sequence (96 aa):
MKGCLKVPSRAPSPANDLPRKTVCFCDDGEEQIWFADEWDRTPVEPARNLSYQDILELKEIQQSLPRAQQPADKIGGKPASQFLSTVPIGLLPLLP

Radius of gyration: 26.04 Å; Cα contacts (8 Å, |Δi|>4): 22; chains: 1; bounding box: 54×53×56 Å

Solvent-accessible surface area (backbo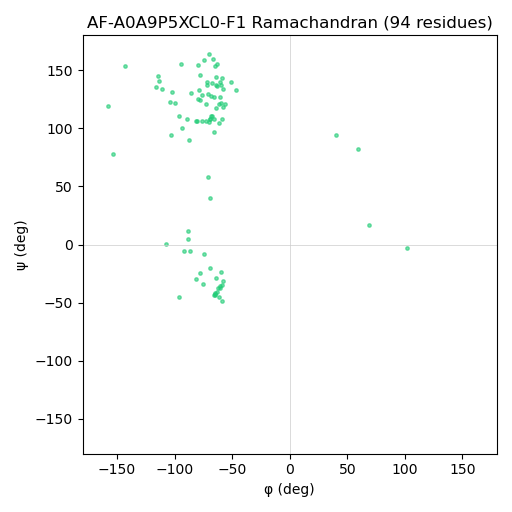ne atoms only — not comparable to full-atom values): 7181 Å² total; per-residue (Å²): 137,87,83,80,82,78,76,83,80,76,76,87,71,84,88,70,94,61,91,73,88,79,87,81,80,82,62,96,84,70,75,83,87,76,87,75,84,92,70,90,77,75,80,74,77,91,70,91,75,78,50,74,66,55,51,53,52,53,51,51,52,63,68,71,50,82,78,80,88,44,75,52,39,86,84,81,70,42,68,53,67,80,73,69,79,87,53,59,77,94,74,49,85,74,78,131

Secondary structure (DSSP, 8-state):
-----------------S------PPPTT-PPP-PPP----PPPPS-S---HHHHHHHHHHHHHSPPP----BTTTTBPSS---TTS-GGGSSS--